Protein AF-A0A7G1I836-F1 (afdb_monomer_lite)

Structure (mmCIF, N/CA/C/O backbone):
data_AF-A0A7G1I836-F1
#
_entry.id   AF-A0A7G1I836-F1
#
loop_
_atom_site.group_PDB
_atom_site.id
_atom_site.type_symbol
_atom_site.label_atom_id
_atom_site.label_alt_id
_atom_site.label_comp_id
_atom_site.label_asym_id
_atom_site.label_entity_id
_atom_site.label_seq_id
_atom_site.pdbx_PDB_ins_code
_atom_site.Cartn_x
_atom_site.Cartn_y
_atom_site.Cartn_z
_atom_site.occupancy
_atom_site.B_iso_or_equiv
_atom_site.auth_seq_id
_atom_site.auth_comp_id
_atom_site.auth_asym_id
_atom_site.auth_atom_id
_atom_site.pdbx_PDB_model_num
ATOM 1 N N . MET A 1 1 ? 20.953 -12.888 -8.971 1.00 40.56 1 MET A N 1
ATOM 2 C CA . MET A 1 1 ? 20.007 -12.763 -7.850 1.00 40.56 1 MET A CA 1
ATOM 3 C C . MET A 1 1 ? 20.006 -11.300 -7.488 1.00 40.56 1 MET A C 1
ATOM 5 O O . MET A 1 1 ? 21.072 -10.794 -7.175 1.00 40.56 1 MET A O 1
ATOM 9 N N . ILE A 1 2 ? 18.896 -10.601 -7.709 1.00 46.47 2 ILE A N 1
ATOM 10 C CA . ILE A 1 2 ? 18.718 -9.280 -7.108 1.00 46.47 2 ILE A CA 1
ATOM 11 C C . ILE A 1 2 ? 18.036 -9.583 -5.787 1.00 46.47 2 ILE A C 1
ATOM 13 O O . ILE A 1 2 ? 16.973 -10.199 -5.799 1.00 46.47 2 ILE A O 1
ATOM 17 N N . ASP A 1 3 ? 18.709 -9.260 -4.690 1.00 50.94 3 ASP A N 1
ATOM 18 C CA . ASP A 1 3 ? 18.136 -9.360 -3.355 1.00 50.94 3 ASP A CA 1
ATOM 19 C C . ASP A 1 3 ? 16.858 -8.510 -3.336 1.00 50.94 3 ASP A C 1
ATOM 21 O O . ASP A 1 3 ? 16.885 -7.339 -3.726 1.00 50.94 3 ASP A O 1
ATOM 25 N N . GLU A 1 4 ? 15.723 -9.114 -2.984 1.00 64.12 4 GLU A N 1
ATOM 26 C CA . GLU A 1 4 ? 14.453 -8.403 -2.846 1.00 64.12 4 GLU A CA 1
ATOM 27 C C . GLU A 1 4 ? 14.647 -7.257 -1.852 1.00 64.12 4 GLU A C 1
ATOM 29 O O . GLU A 1 4 ? 15.006 -7.465 -0.693 1.00 64.12 4 GLU A O 1
ATOM 34 N N . VAL A 1 5 ? 14.494 -6.021 -2.333 1.00 73.75 5 VAL A N 1
ATOM 35 C CA . VAL A 1 5 ? 14.704 -4.829 -1.509 1.00 73.75 5 VAL A CA 1
ATOM 36 C C . VAL A 1 5 ? 13.501 -4.691 -0.577 1.00 73.75 5 VAL A C 1
ATOM 38 O O . VAL A 1 5 ? 12.393 -4.486 -1.087 1.00 73.75 5 VAL A O 1
ATOM 41 N N . PRO A 1 6 ? 13.685 -4.739 0.757 1.00 84.06 6 PRO A N 1
ATOM 42 C CA . PRO A 1 6 ? 12.576 -4.625 1.696 1.00 84.06 6 PRO A CA 1
ATOM 43 C C . PRO A 1 6 ? 11.782 -3.336 1.478 1.00 84.06 6 PRO A C 1
ATOM 45 O O . PRO A 1 6 ? 12.370 -2.277 1.225 1.00 84.06 6 PRO A O 1
ATOM 48 N N . LEU A 1 7 ? 10.454 -3.398 1.620 1.00 89.56 7 LEU A N 1
ATOM 49 C CA . LEU A 1 7 ? 9.606 -2.216 1.487 1.00 89.56 7 LEU A CA 1
ATOM 50 C C . LEU A 1 7 ? 9.987 -1.160 2.537 1.00 89.56 7 LEU A C 1
ATOM 52 O O . LEU A 1 7 ? 9.859 -1.370 3.746 1.00 89.56 7 LEU A O 1
ATOM 56 N N . GLN A 1 8 ? 10.395 0.010 2.052 1.00 88.88 8 GLN A N 1
ATOM 57 C CA . GLN A 1 8 ? 10.628 1.195 2.871 1.00 88.88 8 GLN A CA 1
ATOM 58 C C . GLN A 1 8 ? 9.448 2.161 2.759 1.00 88.88 8 GLN A C 1
ATOM 60 O O . GLN A 1 8 ? 8.939 2.458 1.673 1.00 88.88 8 GLN A O 1
ATOM 65 N N . THR A 1 9 ? 9.037 2.674 3.908 1.00 87.50 9 THR A N 1
ATOM 66 C CA . THR A 1 9 ? 7.878 3.546 4.095 1.00 87.50 9 THR A CA 1
ATOM 67 C C . THR A 1 9 ? 8.283 4.729 4.960 1.00 87.50 9 THR A C 1
ATOM 69 O O . THR A 1 9 ? 9.052 4.596 5.914 1.00 87.50 9 THR A O 1
ATOM 72 N N . ASP A 1 10 ? 7.753 5.908 4.640 1.00 89.94 10 ASP A N 1
ATOM 73 C CA . ASP A 1 10 ? 7.850 7.073 5.513 1.00 89.94 10 ASP A CA 1
ATOM 74 C C . ASP A 1 10 ? 6.485 7.399 6.135 1.00 89.94 10 ASP A C 1
ATOM 76 O O . ASP A 1 10 ? 5.432 7.107 5.563 1.00 89.94 10 ASP A O 1
ATOM 80 N N . LEU A 1 11 ? 6.496 8.000 7.329 1.00 91.69 11 LEU A N 1
ATOM 81 C CA . LEU A 1 11 ? 5.267 8.284 8.073 1.00 91.69 11 LEU A CA 1
ATOM 82 C C . LEU A 1 11 ? 4.294 9.156 7.267 1.00 91.69 11 LEU A C 1
ATOM 84 O O . LEU A 1 11 ? 3.093 8.913 7.306 1.00 91.69 11 LEU A O 1
ATOM 88 N N . ARG A 1 12 ? 4.793 10.128 6.497 1.00 91.75 12 ARG A N 1
ATOM 89 C CA . ARG A 1 12 ? 3.943 11.002 5.683 1.00 91.75 12 ARG A CA 1
ATOM 90 C C . ARG A 1 12 ? 3.230 10.196 4.595 1.00 91.75 12 ARG A C 1
ATOM 92 O O . ARG A 1 12 ? 2.042 10.404 4.381 1.00 91.75 12 ARG A O 1
ATOM 99 N N . GLN A 1 13 ? 3.905 9.246 3.953 1.00 90.75 13 GLN A N 1
ATOM 100 C CA . GLN A 1 13 ? 3.277 8.349 2.976 1.00 90.75 13 GLN A CA 1
ATOM 101 C C . GLN A 1 13 ? 2.222 7.445 3.611 1.00 90.75 13 GLN A C 1
ATOM 103 O O . GLN A 1 13 ? 1.124 7.315 3.069 1.00 90.75 13 GLN A O 1
ATOM 108 N N . ILE A 1 14 ? 2.530 6.854 4.767 1.00 95.25 14 ILE A N 1
ATOM 109 C CA . ILE A 1 14 ? 1.571 6.049 5.531 1.00 95.25 14 ILE A CA 1
ATOM 110 C C . ILE A 1 14 ? 0.335 6.884 5.856 1.00 95.25 14 ILE A C 1
ATOM 112 O O . ILE A 1 14 ? -0.785 6.465 5.579 1.00 95.25 14 ILE A O 1
ATOM 116 N N . GLU A 1 15 ? 0.527 8.099 6.361 1.00 94.75 15 GLU A N 1
ATOM 117 C CA . GLU A 1 15 ? -0.552 9.026 6.676 1.00 94.75 15 GLU A CA 1
ATOM 118 C C . GLU A 1 15 ? -1.383 9.426 5.449 1.00 94.75 15 GLU A C 1
ATOM 120 O O . GLU A 1 15 ? -2.611 9.481 5.544 1.00 94.75 15 GLU A O 1
ATOM 125 N N . GLU A 1 16 ? -0.749 9.712 4.312 1.00 93.62 16 GLU A N 1
ATOM 126 C CA . GLU A 1 16 ? -1.418 10.081 3.056 1.00 93.62 16 GLU A CA 1
ATOM 127 C C . GLU A 1 16 ? -2.276 8.933 2.503 1.00 93.62 16 GLU A C 1
ATOM 129 O O . GLU A 1 16 ? -3.368 9.162 1.974 1.00 93.62 16 GLU A O 1
ATOM 134 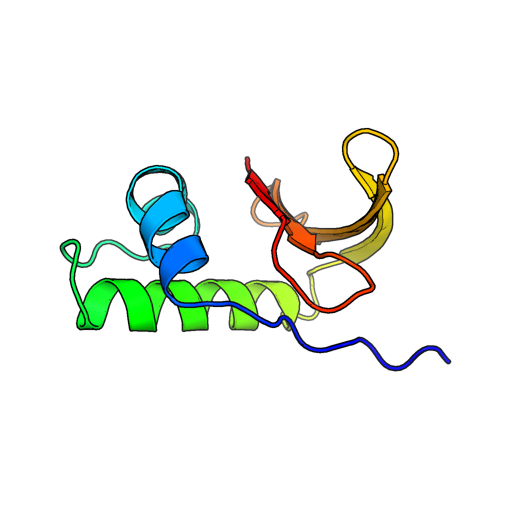N N . LYS A 1 17 ? -1.796 7.692 2.633 1.00 93.06 17 LYS A N 1
ATOM 135 C CA . 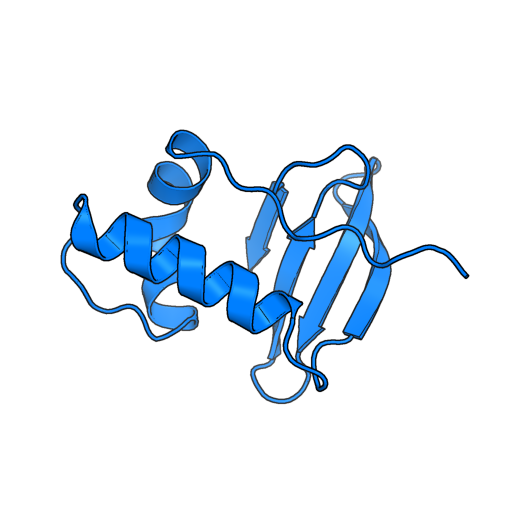LYS A 1 17 ? -2.445 6.496 2.079 1.00 93.06 17 LYS A CA 1
ATOM 136 C C . LYS A 1 17 ? -3.439 5.839 3.035 1.00 93.06 17 LYS A C 1
ATOM 138 O O . LYS A 1 17 ? -4.351 5.169 2.561 1.00 93.06 17 LYS A O 1
ATOM 143 N N . TYR A 1 18 ? -3.317 6.078 4.342 1.00 96.56 18 TYR A N 1
ATOM 144 C CA . TYR A 1 18 ? -4.109 5.408 5.377 1.00 96.56 18 TYR A CA 1
ATOM 145 C C . TYR A 1 18 ? -5.611 5.440 5.099 1.00 96.56 18 TYR A C 1
ATOM 147 O O . TYR A 1 18 ? -6.248 4.402 4.982 1.00 96.56 18 TYR A O 1
ATOM 155 N N . SER A 1 19 ? -6.176 6.637 4.928 1.00 92.81 19 SER A N 1
ATOM 156 C CA . SER A 1 19 ? -7.628 6.803 4.794 1.00 92.81 19 SER A CA 1
ATOM 157 C C . SER A 1 19 ? -8.203 6.224 3.498 1.00 92.81 19 SER A C 1
ATOM 159 O O . SER A 1 19 ? -9.417 6.166 3.364 1.00 92.81 19 SER A O 1
ATOM 161 N N . GLN A 1 20 ? -7.352 5.871 2.532 1.00 93.25 20 GLN A N 1
ATOM 162 C CA . GLN A 1 20 ? -7.769 5.341 1.234 1.00 93.25 20 GLN A CA 1
ATOM 163 C C . GLN A 1 20 ? -7.606 3.826 1.141 1.00 93.25 20 GLN A C 1
ATOM 165 O O . GLN A 1 20 ? -8.311 3.217 0.350 1.00 93.25 20 GLN A O 1
ATOM 170 N N . HIS A 1 21 ? -6.674 3.243 1.902 1.00 96.19 21 HIS A N 1
ATOM 171 C CA . HIS A 1 21 ? -6.236 1.867 1.670 1.00 96.19 21 HIS A CA 1
ATOM 172 C C . HIS A 1 21 ? -6.080 1.024 2.932 1.00 96.19 21 HIS A C 1
ATOM 174 O O . HIS A 1 21 ? -5.933 -0.179 2.811 1.00 96.19 21 HIS A O 1
ATOM 180 N N . ALA A 1 22 ? -6.081 1.589 4.144 1.00 97.06 22 ALA A N 1
ATOM 181 C CA . ALA A 1 22 ? -5.813 0.796 5.350 1.00 97.06 22 ALA A CA 1
ATOM 182 C C . ALA A 1 22 ? -6.779 -0.395 5.501 1.00 97.06 22 ALA A C 1
ATOM 184 O O . ALA A 1 22 ? -6.344 -1.505 5.810 1.00 97.06 22 ALA A O 1
ATOM 185 N N . GLU A 1 23 ? -8.061 -0.182 5.197 1.00 97.00 23 GLU A N 1
ATOM 186 C CA . GLU A 1 23 ? -9.093 -1.219 5.266 1.00 97.00 23 GLU A CA 1
ATOM 187 C C . GLU A 1 23 ? -8.886 -2.338 4.234 1.00 97.00 23 GLU A C 1
ATOM 189 O O . GLU A 1 23 ? -9.128 -3.497 4.568 1.00 97.00 23 GLU A O 1
ATOM 194 N N . ASP A 1 24 ? -8.349 -2.033 3.043 1.00 97.06 24 ASP A N 1
ATOM 195 C CA . ASP A 1 24 ? -8.010 -3.041 2.021 1.00 97.06 24 ASP A CA 1
ATOM 196 C C . ASP A 1 24 ? -6.988 -4.057 2.564 1.00 97.06 24 ASP A C 1
ATOM 198 O O . ASP A 1 24 ? -7.011 -5.233 2.213 1.00 97.06 24 ASP A O 1
ATOM 202 N N . PHE A 1 25 ? -6.117 -3.615 3.479 1.00 97.06 25 PHE A N 1
ATOM 203 C CA . PHE A 1 25 ? -5.092 -4.434 4.135 1.00 97.06 25 PHE A CA 1
ATOM 204 C C . PHE A 1 25 ? -5.533 -4.922 5.525 1.00 97.06 25 PHE A C 1
ATOM 206 O O . PHE A 1 25 ? -4.704 -5.332 6.338 1.00 97.06 25 PHE A O 1
ATOM 213 N N . GLY A 1 26 ? -6.835 -4.861 5.825 1.00 96.56 26 GLY A N 1
ATOM 214 C CA . GLY A 1 26 ? -7.411 -5.345 7.081 1.00 96.56 26 GLY A CA 1
ATOM 215 C C . GLY A 1 26 ? -7.130 -4.463 8.300 1.00 96.56 26 GLY A C 1
ATOM 216 O O . GLY A 1 26 ? -7.352 -4.898 9.431 1.00 96.56 26 GLY A O 1
ATOM 217 N N . VAL A 1 27 ? -6.651 -3.231 8.110 1.00 97.69 27 VAL A N 1
ATOM 218 C CA . VAL A 1 27 ? -6.385 -2.287 9.201 1.00 97.69 27 VAL A CA 1
ATOM 219 C C . VAL A 1 27 ? -7.582 -1.361 9.385 1.00 97.69 27 VAL A C 1
ATOM 221 O O . VAL A 1 27 ? -7.760 -0.391 8.655 1.00 97.69 27 VAL A O 1
ATOM 224 N N . THR A 1 28 ? -8.391 -1.657 10.401 1.00 96.69 28 THR A N 1
ATOM 225 C CA . THR A 1 28 ? -9.611 -0.904 10.743 1.00 96.69 28 THR A CA 1
ATOM 226 C C . THR A 1 28 ? -9.435 0.002 11.965 1.00 96.69 28 THR A C 1
ATOM 228 O O . THR A 1 28 ? -10.411 0.531 12.499 1.00 96.69 28 THR A O 1
ATOM 231 N N . ASP A 1 29 ? -8.208 0.147 12.472 1.00 97.00 29 ASP A N 1
ATOM 232 C CA . ASP A 1 29 ? -7.918 1.039 13.591 1.00 97.00 29 ASP A CA 1
ATOM 233 C C . ASP A 1 29 ? -8.291 2.496 13.249 1.00 97.00 29 ASP A C 1
ATOM 235 O O . ASP A 1 29 ? -8.175 2.930 12.096 1.00 97.00 29 ASP A O 1
ATOM 239 N N . PRO A 1 30 ? -8.673 3.319 14.239 1.00 95.25 30 PRO A N 1
ATOM 240 C CA . PRO A 1 30 ? -8.819 4.748 14.018 1.00 95.25 30 PRO A CA 1
ATOM 241 C C . PRO A 1 30 ? -7.512 5.378 13.527 1.00 95.25 30 PRO A C 1
ATOM 243 O O . PRO A 1 30 ? -6.412 5.016 13.961 1.00 95.25 30 PRO A O 1
ATOM 246 N N . ARG A 1 31 ? -7.640 6.391 12.665 1.00 95.62 31 ARG A N 1
ATOM 247 C CA . ARG A 1 31 ? -6.505 7.188 12.190 1.00 95.62 31 ARG A CA 1
ATOM 248 C C . ARG A 1 31 ? -5.721 7.758 13.380 1.00 95.62 31 ARG A C 1
ATOM 250 O O . ARG A 1 31 ? -6.262 8.507 14.190 1.00 95.62 31 ARG A O 1
ATOM 257 N N . GLY A 1 32 ? -4.433 7.434 13.460 1.00 95.81 32 GLY A N 1
ATOM 258 C CA . GLY A 1 32 ? -3.551 7.845 14.549 1.00 95.81 32 GLY A CA 1
ATOM 259 C C . GLY A 1 32 ? -2.341 6.925 14.663 1.00 95.81 32 GLY A C 1
ATOM 260 O O . GLY A 1 32 ? -2.182 5.999 13.874 1.00 95.81 32 GLY A O 1
ATOM 261 N N . ARG A 1 33 ? -1.486 7.158 15.665 1.00 96.56 33 ARG A N 1
ATOM 262 C CA . ARG A 1 33 ? -0.198 6.453 15.813 1.00 96.56 33 ARG A CA 1
ATOM 263 C C . ARG A 1 33 ? -0.316 4.926 15.721 1.00 96.56 33 ARG A C 1
ATOM 265 O O . ARG A 1 33 ? 0.514 4.302 15.069 1.00 96.56 33 ARG A O 1
ATOM 272 N N . ALA A 1 34 ? -1.321 4.343 16.377 1.00 96.62 34 ALA A N 1
ATOM 273 C CA . ALA A 1 34 ? -1.548 2.899 16.357 1.00 96.62 34 ALA A CA 1
ATOM 274 C C . ALA A 1 34 ? -1.950 2.411 14.958 1.00 96.62 34 ALA A C 1
ATOM 276 O O . ALA A 1 34 ? -1.297 1.519 14.423 1.00 96.62 34 ALA A O 1
ATOM 277 N N . GLY A 1 35 ? -2.942 3.059 14.338 1.00 97.81 35 GLY A N 1
ATOM 278 C CA . GLY A 1 35 ? -3.377 2.736 12.981 1.00 97.81 35 GLY A CA 1
ATOM 279 C C . GLY A 1 35 ? -2.247 2.856 11.964 1.00 97.81 35 GLY A C 1
ATOM 280 O O . GLY A 1 35 ? -1.985 1.914 11.226 1.00 97.81 35 GLY A O 1
ATOM 281 N N . PHE A 1 36 ? -1.490 3.954 11.982 1.00 97.81 36 PHE A N 1
ATOM 282 C CA . PHE A 1 36 ? -0.349 4.139 11.079 1.00 97.81 36 PHE A CA 1
ATOM 283 C C . PHE A 1 36 ? 0.709 3.044 11.239 1.00 97.81 36 PHE A C 1
ATOM 285 O O . PHE A 1 36 ? 1.189 2.518 10.241 1.00 97.81 36 PHE A O 1
ATOM 292 N N . GLY A 1 37 ? 1.035 2.656 12.476 1.00 97.75 37 GLY A N 1
ATOM 293 C CA . GLY A 1 37 ? 1.962 1.552 12.728 1.00 97.75 37 GLY A CA 1
ATOM 294 C C . GLY A 1 37 ? 1.428 0.196 12.252 1.00 97.75 37 GLY A C 1
ATOM 295 O O . GLY A 1 37 ? 2.185 -0.608 11.713 1.00 97.75 37 GLY A O 1
ATOM 296 N N . ASN A 1 38 ? 0.127 -0.055 12.409 1.00 98.12 38 ASN A N 1
ATOM 297 C CA . ASN A 1 38 ? -0.502 -1.282 11.924 1.00 98.12 38 ASN A CA 1
ATOM 298 C C . ASN A 1 38 ? -0.558 -1.324 10.393 1.00 98.12 38 ASN A C 1
ATOM 300 O O . ASN A 1 38 ? -0.264 -2.368 9.819 1.00 98.12 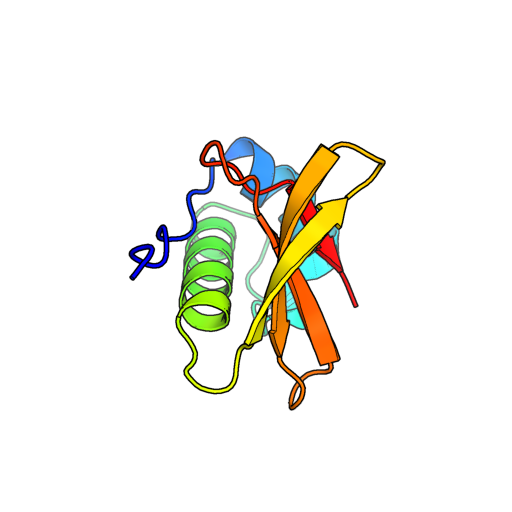38 ASN A O 1
ATOM 304 N N . PHE A 1 39 ? -0.852 -0.201 9.734 1.00 98.06 39 PHE A N 1
ATOM 305 C CA . PHE A 1 39 ? -0.863 -0.109 8.274 1.00 98.06 39 PHE A CA 1
ATOM 306 C C . PHE A 1 39 ? 0.534 -0.264 7.675 1.00 98.06 39 PHE A C 1
ATOM 308 O O . PHE A 1 39 ? 0.709 -1.019 6.725 1.00 98.06 39 PHE A O 1
ATOM 315 N N . ASP A 1 40 ? 1.545 0.362 8.279 1.00 96.81 40 ASP A N 1
ATOM 316 C CA . ASP A 1 40 ? 2.944 0.151 7.904 1.00 96.81 40 ASP A CA 1
ATOM 317 C C . ASP A 1 40 ? 3.343 -1.332 7.965 1.00 96.81 40 ASP A C 1
ATOM 319 O O . ASP A 1 40 ? 3.894 -1.884 7.011 1.00 96.81 40 ASP A O 1
ATOM 323 N N . 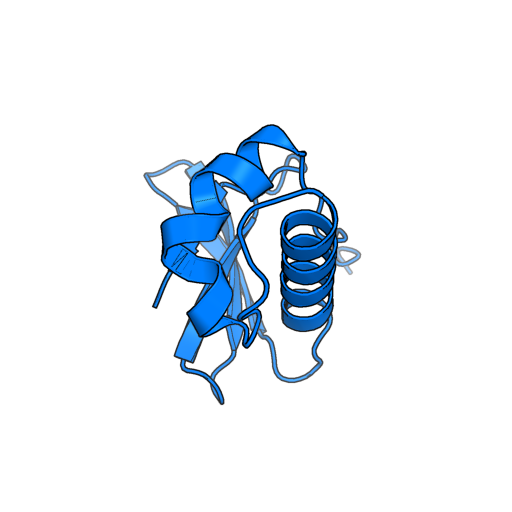ARG A 1 41 ? 3.014 -1.998 9.078 1.00 97.00 41 ARG A N 1
ATOM 324 C CA . ARG A 1 41 ? 3.283 -3.427 9.248 1.00 97.00 41 ARG A CA 1
ATOM 325 C C . ARG A 1 41 ? 2.520 -4.275 8.231 1.00 97.00 41 ARG A C 1
ATOM 327 O O . ARG A 1 41 ? 3.111 -5.202 7.690 1.00 97.00 41 ARG A O 1
ATOM 334 N N . ALA A 1 42 ? 1.255 -3.958 7.965 1.00 97.44 42 ALA A N 1
ATOM 335 C CA . ALA A 1 42 ? 0.432 -4.694 7.010 1.00 97.44 42 ALA A CA 1
ATOM 336 C C . ALA A 1 42 ? 0.987 -4.594 5.580 1.00 97.44 42 ALA A C 1
ATOM 338 O O . ALA A 1 42 ? 1.062 -5.605 4.891 1.00 97.44 42 ALA A O 1
ATOM 339 N N . LEU A 1 43 ? 1.459 -3.416 5.153 1.00 96.56 43 LEU A N 1
ATOM 340 C CA . LEU A 1 43 ? 2.096 -3.250 3.841 1.00 96.56 43 LEU A CA 1
ATOM 341 C C . LEU A 1 43 ? 3.390 -4.062 3.715 1.00 96.56 43 LEU A C 1
ATOM 343 O O . LEU A 1 43 ? 3.628 -4.670 2.676 1.00 96.56 43 LEU A O 1
ATOM 347 N N . LYS A 1 44 ? 4.219 -4.092 4.765 1.00 95.25 44 LYS A N 1
ATOM 348 C CA . LYS A 1 44 ? 5.456 -4.890 4.782 1.00 95.25 44 LYS A CA 1
ATOM 349 C C . LYS A 1 44 ? 5.157 -6.383 4.742 1.00 95.25 44 LYS A C 1
ATOM 351 O O . LYS A 1 44 ? 5.700 -7.079 3.902 1.00 95.25 44 LYS A O 1
ATOM 356 N N . GLN A 1 45 ? 4.222 -6.844 5.572 1.00 95.81 45 GLN A N 1
ATOM 357 C CA . GLN A 1 45 ? 3.768 -8.237 5.567 1.00 95.81 45 GLN A CA 1
ATOM 358 C C . GLN A 1 45 ? 3.183 -8.650 4.219 1.00 95.81 45 GLN A C 1
ATOM 360 O O . GLN A 1 45 ? 3.442 -9.755 3.771 1.00 95.81 45 GLN A O 1
ATOM 365 N N . PHE A 1 46 ? 2.422 -7.765 3.573 1.00 96.19 46 PHE A N 1
ATOM 366 C CA . PHE A 1 46 ? 1.891 -8.006 2.240 1.00 96.19 46 PHE A CA 1
ATOM 367 C C . PHE A 1 46 ? 3.005 -8.172 1.201 1.00 96.19 46 PHE A C 1
ATOM 369 O O . PHE A 1 46 ? 2.930 -9.074 0.375 1.00 96.19 46 PHE A O 1
ATOM 376 N N . VAL A 1 47 ? 4.029 -7.311 1.224 1.00 94.38 47 VAL A N 1
ATOM 377 C CA . VAL A 1 47 ? 5.170 -7.427 0.304 1.00 94.38 47 VAL A CA 1
ATOM 378 C C . VAL A 1 47 ? 5.977 -8.692 0.594 1.00 94.38 47 VAL A C 1
ATOM 380 O O . VAL A 1 47 ? 6.327 -9.383 -0.347 1.00 94.38 47 VAL A O 1
ATOM 383 N N . ASP A 1 48 ? 6.203 -9.029 1.862 1.00 93.62 48 ASP A N 1
ATOM 384 C CA . ASP A 1 48 ? 6.979 -10.209 2.269 1.00 93.62 48 ASP A CA 1
ATOM 385 C C . ASP A 1 48 ? 6.188 -11.535 2.164 1.00 93.62 48 ASP A C 1
ATOM 387 O O . ASP A 1 48 ? 6.722 -12.606 2.468 1.00 93.62 48 ASP A O 1
ATOM 391 N N . ASP A 1 49 ? 4.905 -11.488 1.789 1.00 94.88 49 ASP A N 1
ATOM 392 C CA . ASP A 1 49 ? 4.070 -12.679 1.639 1.00 94.88 49 ASP A CA 1
ATOM 393 C C . ASP A 1 49 ? 4.571 -13.525 0.452 1.00 94.88 49 ASP A C 1
ATOM 395 O O . ASP A 1 49 ? 4.695 -13.004 -0.656 1.00 94.88 49 ASP A O 1
ATOM 399 N N . PRO A 1 50 ? 4.821 -14.836 0.624 1.00 94.75 50 PRO A N 1
ATOM 400 C CA . PRO A 1 50 ? 5.319 -15.69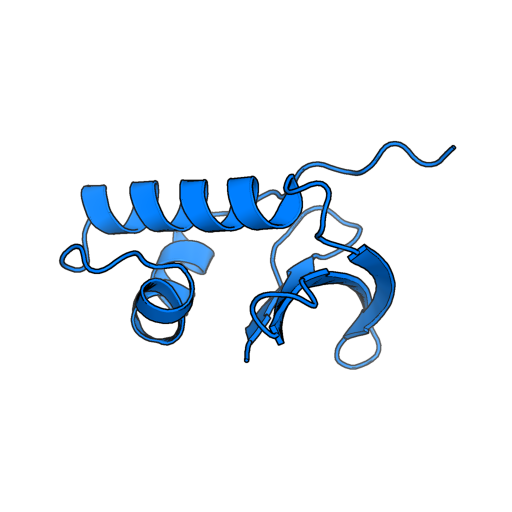2 -0.454 1.00 94.75 50 PRO A CA 1
ATOM 401 C C . PRO A 1 50 ? 4.359 -15.842 -1.646 1.00 94.75 50 PRO A C 1
ATOM 403 O O . PRO A 1 50 ? 4.789 -16.283 -2.713 1.00 94.75 50 PRO A O 1
ATOM 406 N N . ALA A 1 51 ? 3.070 -15.528 -1.485 1.00 94.94 51 ALA A N 1
ATOM 407 C CA . ALA A 1 51 ? 2.108 -15.464 -2.582 1.00 94.94 51 ALA A CA 1
ATOM 408 C C . ALA A 1 51 ? 2.191 -14.140 -3.364 1.00 94.94 51 ALA A C 1
ATOM 410 O O . ALA A 1 51 ? 1.689 -14.056 -4.488 1.00 94.94 51 ALA A O 1
ATOM 411 N N . THR A 1 52 ? 2.832 -13.108 -2.809 1.00 96.50 52 THR A N 1
ATOM 412 C CA . THR A 1 52 ? 3.024 -11.824 -3.481 1.00 96.50 52 THR A CA 1
ATOM 413 C C . THR A 1 52 ? 4.099 -11.934 -4.555 1.00 96.50 52 THR A C 1
ATOM 415 O O . THR A 1 52 ? 5.235 -12.342 -4.340 1.00 96.50 52 THR A O 1
ATOM 418 N N . MET A 1 53 ? 3.724 -11.546 -5.767 1.00 95.62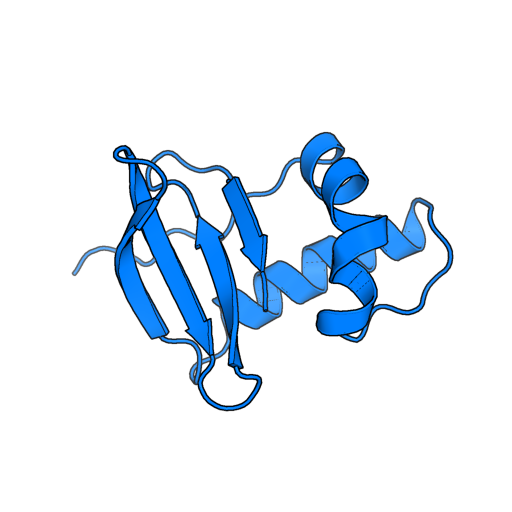 53 MET A N 1
ATOM 419 C CA . MET A 1 53 ? 4.596 -11.521 -6.927 1.00 95.62 53 MET A CA 1
ATOM 420 C C . MET A 1 53 ? 5.335 -10.185 -7.001 1.00 95.62 53 MET A C 1
ATOM 422 O O . MET A 1 53 ? 4.705 -9.128 -7.033 1.00 95.62 53 MET A O 1
ATOM 426 N N . HIS A 1 54 ? 6.660 -10.230 -7.140 1.00 93.44 54 HIS A N 1
ATOM 427 C CA . HIS A 1 54 ? 7.504 -9.048 -7.336 1.00 93.44 54 HIS A CA 1
ATOM 428 C C . HIS A 1 54 ? 7.798 -8.819 -8.822 1.00 93.44 54 HIS A C 1
ATOM 430 O O . HIS A 1 54 ? 8.707 -9.415 -9.405 1.00 93.44 54 HIS A O 1
ATOM 436 N N . ILE A 1 55 ? 7.023 -7.943 -9.461 1.00 93.81 55 ILE A N 1
ATOM 437 C CA . ILE A 1 55 ? 7.103 -7.723 -10.909 1.00 93.81 55 ILE A CA 1
ATOM 438 C C . ILE A 1 55 ? 7.885 -6.440 -11.196 1.00 93.81 55 ILE A C 1
ATOM 440 O O . ILE A 1 55 ? 7.465 -5.342 -10.831 1.00 93.81 55 ILE A O 1
ATOM 444 N N . GLN A 1 56 ? 9.013 -6.565 -11.897 1.00 91.50 56 GLN A N 1
ATOM 445 C CA . GLN A 1 56 ? 9.754 -5.409 -12.407 1.00 91.50 56 GLN A CA 1
ATOM 446 C C . GLN A 1 56 ? 8.961 -4.749 -13.536 1.00 91.50 56 GLN A C 1
ATOM 448 O O . GLN A 1 56 ? 8.635 -5.388 -14.537 1.00 91.50 56 GLN A O 1
ATOM 453 N N . GLY A 1 57 ? 8.657 -3.466 -13.389 1.00 91.44 57 GLY A N 1
ATOM 454 C CA . GLY A 1 57 ? 7.824 -2.748 -14.339 1.00 91.44 57 GLY A CA 1
ATOM 455 C C . GLY A 1 57 ? 8.019 -1.244 -14.274 1.00 91.44 57 GLY A C 1
ATOM 456 O O . GLY A 1 57 ? 9.084 -0.729 -13.929 1.00 91.44 57 GLY A O 1
ATOM 457 N N . THR A 1 58 ? 6.965 -0.524 -14.645 1.00 92.19 58 THR A N 1
ATOM 458 C CA . THR A 1 58 ? 6.944 0.933 -14.555 1.00 92.19 58 THR A CA 1
ATOM 459 C C . THR A 1 58 ? 5.639 1.412 -13.946 1.00 92.19 58 THR A C 1
ATOM 461 O O . THR A 1 58 ? 4.581 0.824 -14.161 1.00 92.19 58 THR A O 1
ATOM 464 N N . PHE A 1 59 ? 5.710 2.515 -13.211 1.00 88.75 59 PHE A N 1
ATOM 465 C CA . PHE A 1 59 ? 4.556 3.251 -12.735 1.00 88.75 59 PHE A CA 1
ATOM 466 C C . PHE A 1 59 ? 4.673 4.707 -13.180 1.00 88.75 59 PHE A C 1
ATOM 468 O O . PHE A 1 59 ? 5.658 5.381 -12.883 1.00 88.75 59 PHE A O 1
ATOM 475 N N . ARG A 1 60 ? 3.683 5.191 -13.942 1.00 90.12 60 ARG A N 1
ATOM 476 C CA . ARG A 1 60 ? 3.685 6.545 -14.537 1.00 90.12 60 ARG A CA 1
ATOM 477 C C . ARG A 1 60 ? 4.986 6.871 -15.297 1.00 90.12 60 ARG A C 1
ATOM 479 O O . ARG A 1 60 ? 5.503 7.982 -15.219 1.00 90.12 60 ARG A O 1
ATOM 486 N N . GLY A 1 61 ? 5.521 5.883 -16.018 1.00 90.62 61 GLY A N 1
ATOM 487 C CA . GLY A 1 61 ? 6.750 6.010 -16.810 1.00 90.62 61 GLY A CA 1
ATOM 488 C C . GLY A 1 61 ? 8.054 5.966 -16.006 1.00 90.62 61 GLY A C 1
ATOM 489 O O . GLY A 1 61 ? 9.119 6.095 -16.599 1.00 90.62 61 GLY A O 1
ATOM 490 N N . GLN A 1 62 ? 7.994 5.778 -14.684 1.00 89.62 62 GLN A N 1
ATOM 491 C CA . GLN A 1 62 ? 9.165 5.590 -13.825 1.00 89.62 62 GLN A CA 1
ATOM 492 C C . GLN A 1 62 ? 9.351 4.103 -13.497 1.00 89.62 62 GLN A C 1
ATOM 494 O O . GLN A 1 62 ? 8.345 3.421 -13.303 1.00 89.62 62 GLN A O 1
ATOM 499 N N . PRO A 1 63 ? 10.588 3.581 -13.412 1.00 90.12 63 PRO A N 1
ATOM 500 C CA . PRO A 1 63 ? 10.840 2.219 -12.943 1.00 90.12 63 PRO A CA 1
ATOM 501 C C . PRO A 1 63 ? 10.182 1.956 -11.581 1.00 90.12 63 PRO A C 1
ATOM 503 O O . PRO A 1 63 ? 10.238 2.802 -10.688 1.00 90.12 63 PRO A O 1
ATOM 506 N N . ALA A 1 64 ? 9.548 0.794 -11.437 1.00 92.19 64 ALA A N 1
ATOM 507 C CA . ALA A 1 64 ? 8.822 0.389 -10.237 1.00 92.19 64 ALA A CA 1
ATOM 508 C C . ALA A 1 64 ? 8.870 -1.132 -10.052 1.00 92.19 64 ALA A C 1
ATOM 510 O O . ALA A 1 64 ? 8.966 -1.881 -11.024 1.00 92.19 64 ALA A O 1
ATOM 511 N N . ILE A 1 65 ? 8.737 -1.571 -8.805 1.00 93.06 65 ILE A N 1
ATOM 512 C CA . ILE A 1 65 ? 8.389 -2.942 -8.445 1.00 93.06 65 ILE A CA 1
ATOM 513 C C . ILE A 1 65 ? 6.890 -2.947 -8.142 1.00 93.06 65 ILE A C 1
ATOM 515 O O . ILE A 1 65 ? 6.418 -2.187 -7.293 1.00 93.06 65 ILE A O 1
ATOM 519 N N . LEU A 1 66 ? 6.136 -3.761 -8.873 1.00 94.06 66 LEU A N 1
ATOM 520 C CA . LEU A 1 66 ? 4.717 -3.994 -8.634 1.00 94.06 66 LEU A CA 1
ATOM 521 C C . LEU A 1 66 ? 4.604 -5.256 -7.779 1.00 94.06 66 LEU A C 1
ATOM 523 O O . LEU A 1 66 ? 4.811 -6.357 -8.287 1.00 94.06 66 LEU A O 1
ATOM 527 N N . ASN A 1 67 ? 4.332 -5.081 -6.487 1.00 95.25 67 ASN A N 1
ATOM 528 C CA . ASN A 1 67 ? 4.104 -6.181 -5.556 1.00 95.25 67 ASN A CA 1
ATOM 529 C C . ASN A 1 67 ? 2.621 -6.545 -5.633 1.00 95.25 67 ASN A C 1
ATOM 531 O O . ASN A 1 67 ? 1.791 -5.832 -5.069 1.00 95.25 67 ASN A O 1
ATOM 535 N N . TYR A 1 68 ? 2.287 -7.577 -6.400 1.00 96.75 68 TYR A N 1
ATOM 536 C CA . TYR A 1 68 ? 0.908 -7.979 -6.669 1.00 96.75 68 TYR A CA 1
ATOM 537 C C . TYR A 1 68 ? 0.606 -9.312 -6.000 1.00 96.75 68 TYR A C 1
ATOM 539 O O . TYR A 1 68 ? 1.305 -10.290 -6.248 1.00 96.75 68 TYR A O 1
ATOM 547 N N . ASN A 1 69 ? -0.451 -9.365 -5.196 1.00 96.81 69 ASN A N 1
ATOM 548 C CA . ASN A 1 69 ? -0.893 -10.609 -4.580 1.00 96.81 69 ASN A CA 1
ATOM 549 C C . ASN A 1 69 ? -2.154 -11.115 -5.304 1.00 96.81 69 ASN A C 1
ATOM 551 O O . ASN A 1 69 ? -3.182 -10.433 -5.274 1.00 96.81 69 ASN A O 1
ATOM 555 N N . PRO A 1 70 ? -2.108 -12.285 -5.966 1.00 96.75 70 PRO A N 1
ATOM 556 C CA . PRO A 1 70 ? -3.240 -12.804 -6.726 1.00 96.75 70 PRO A CA 1
ATOM 557 C C . PRO A 1 70 ? -4.403 -13.275 -5.842 1.00 96.75 70 PRO A C 1
ATOM 559 O O . PRO A 1 70 ? -5.528 -13.334 -6.335 1.00 96.75 70 PRO A O 1
ATOM 562 N N . ASP A 1 71 ? -4.165 -13.580 -4.562 1.00 96.00 71 ASP A N 1
ATOM 563 C CA . ASP A 1 71 ? -5.210 -14.057 -3.650 1.00 96.00 71 ASP A CA 1
ATOM 564 C C . ASP A 1 71 ? -6.120 -12.911 -3.191 1.00 96.00 71 ASP A C 1
ATOM 566 O O . ASP A 1 71 ? -7.335 -13.085 -3.087 1.00 96.00 71 ASP A O 1
ATOM 570 N N . SER A 1 72 ? -5.551 -11.725 -2.942 1.00 94.81 72 SER A N 1
ATOM 571 C CA . SER A 1 72 ? -6.318 -10.526 -2.565 1.00 94.81 72 SER A CA 1
ATOM 572 C C . SER A 1 72 ? -6.650 -9.607 -3.741 1.00 94.81 72 SER A C 1
ATOM 574 O O . SER A 1 72 ? -7.554 -8.781 -3.636 1.00 94.81 72 SER A O 1
ATOM 576 N N . GLY A 1 73 ? -5.926 -9.725 -4.857 1.00 95.75 73 GLY A N 1
ATOM 577 C CA . GLY A 1 73 ? -6.031 -8.823 -6.003 1.00 95.75 73 GLY A CA 1
ATOM 578 C C . GLY A 1 73 ? -5.396 -7.445 -5.785 1.00 95.75 73 GLY A C 1
ATOM 579 O O . GLY A 1 73 ? -5.490 -6.599 -6.670 1.00 95.75 73 GLY A O 1
ATOM 580 N N . LEU A 1 74 ? -4.741 -7.206 -4.645 1.00 96.94 74 LEU A N 1
ATOM 581 C CA . LEU A 1 74 ? -4.150 -5.911 -4.308 1.00 96.94 74 LEU A CA 1
ATOM 582 C C . LEU A 1 74 ? -2.758 -5.731 -4.917 1.00 96.94 74 LEU A C 1
ATOM 584 O O . LEU A 1 74 ? -2.040 -6.695 -5.196 1.00 96.94 74 LEU A O 1
ATOM 588 N N . CYS A 1 75 ? -2.350 -4.469 -5.069 1.00 95.69 75 CYS A N 1
ATOM 589 C CA . CYS A 1 75 ? -1.014 -4.111 -5.526 1.00 95.69 75 CYS A CA 1
ATOM 590 C C . CYS A 1 75 ? -0.384 -2.998 -4.675 1.00 95.69 75 CYS A C 1
ATOM 592 O O . CYS A 1 75 ? -0.959 -1.924 -4.476 1.00 95.69 75 CYS A O 1
ATOM 594 N N . VAL A 1 76 ? 0.867 -3.215 -4.259 1.00 95.44 76 VAL A N 1
ATOM 595 C CA . VAL A 1 76 ? 1.729 -2.208 -3.622 1.00 95.44 76 VAL A CA 1
ATOM 596 C C . VAL A 1 76 ? 2.844 -1.820 -4.591 1.00 95.44 76 VAL A C 1
ATOM 598 O O . VAL A 1 76 ? 3.649 -2.652 -5.003 1.00 95.44 76 VAL A O 1
ATOM 601 N N . ILE A 1 77 ? 2.905 -0.542 -4.962 1.00 93.62 77 ILE A N 1
ATOM 602 C CA . ILE A 1 77 ? 3.874 -0.019 -5.929 1.00 93.62 77 ILE A CA 1
ATOM 603 C C . ILE A 1 77 ? 5.074 0.551 -5.181 1.00 93.62 77 ILE A C 1
ATOM 605 O O . ILE A 1 77 ? 4.972 1.581 -4.511 1.00 93.62 77 ILE A O 1
ATOM 609 N N . GLN A 1 78 ? 6.229 -0.074 -5.361 1.00 90.88 78 GLN A N 1
ATOM 610 C CA . GLN A 1 78 ? 7.489 0.304 -4.737 1.00 90.88 78 GLN A CA 1
ATOM 611 C C . GLN A 1 78 ? 8.443 0.928 -5.757 1.00 90.88 78 GLN A C 1
ATOM 613 O O . GLN A 1 78 ? 8.598 0.456 -6.881 1.00 90.88 78 GLN A O 1
ATOM 618 N N . SER A 1 79 ? 9.112 2.003 -5.358 1.00 84.50 79 SER A N 1
ATOM 619 C CA . SER A 1 79 ? 10.248 2.547 -6.088 1.00 84.50 79 SER A CA 1
ATOM 620 C C . SER A 1 79 ? 11.458 1.634 -5.943 1.00 84.50 79 SER A C 1
ATOM 622 O O . SER A 1 79 ? 11.782 1.252 -4.816 1.00 84.50 79 SER A O 1
ATOM 624 N N . PRO A 1 80 ? 12.201 1.364 -7.029 1.00 71.06 80 PRO A N 1
ATOM 625 C CA . PRO A 1 80 ? 13.470 0.658 -6.945 1.00 71.06 80 PRO A CA 1
ATOM 626 C C . PRO A 1 80 ? 14.552 1.508 -6.257 1.00 71.06 80 PRO A C 1
ATOM 628 O O . PRO A 1 80 ? 15.597 0.979 -5.909 1.00 71.06 80 PRO A O 1
ATOM 631 N N . MET A 1 81 ? 14.294 2.806 -6.028 1.00 64.50 81 MET A N 1
ATOM 632 C CA . MET A 1 81 ? 15.118 3.715 -5.217 1.00 64.50 81 MET A CA 1
ATOM 633 C C . MET A 1 81 ? 14.520 3.959 -3.813 1.00 64.50 81 MET A C 1
ATOM 635 O O . MET A 1 81 ? 14.644 5.052 -3.266 1.00 64.50 81 MET A O 1
ATOM 639 N N . GLU A 1 82 ? 13.875 2.940 -3.231 1.00 59.28 82 GLU A N 1
ATOM 640 C CA . GLU A 1 82 ? 13.589 2.833 -1.783 1.00 59.28 82 GLU A CA 1
ATOM 641 C C . GLU A 1 82 ? 12.433 3.688 -1.210 1.00 59.28 82 GLU A C 1
ATOM 643 O O . GLU A 1 82 ? 12.484 4.127 -0.062 1.00 59.28 82 GLU A O 1
ATOM 648 N N . ARG A 1 83 ? 11.339 3.908 -1.954 1.00 62.38 83 ARG A N 1
ATOM 649 C CA . ARG A 1 83 ? 10.096 4.503 -1.400 1.00 62.38 83 ARG A CA 1
ATOM 650 C C . ARG A 1 83 ? 8.827 3.880 -1.963 1.00 62.38 83 ARG A C 1
ATOM 652 O O . ARG A 1 83 ? 8.758 3.603 -3.155 1.00 62.38 83 ARG A O 1
ATOM 659 N N . LEU A 1 84 ? 7.783 3.761 -1.146 1.00 60.28 84 LEU A N 1
ATOM 660 C CA . LEU A 1 84 ? 6.426 3.466 -1.612 1.00 60.28 84 LEU A CA 1
ATOM 661 C C . LEU A 1 84 ? 5.925 4.590 -2.539 1.00 60.28 84 LEU A C 1
ATOM 663 O O . LEU A 1 84 ? 5.994 5.763 -2.183 1.00 60.28 84 LEU A O 1
ATOM 667 N N . TYR A 1 85 ? 5.390 4.264 -3.715 1.00 59.28 85 TYR A N 1
ATOM 668 C CA . TYR A 1 85 ? 4.733 5.254 -4.578 1.00 59.28 85 TYR A CA 1
ATOM 669 C C . TYR A 1 85 ? 3.228 5.301 -4.335 1.00 59.28 85 TYR A C 1
ATOM 671 O O . TYR A 1 85 ? 2.638 6.381 -4.232 1.00 59.28 85 TYR A O 1
ATOM 679 N N . GLN A 1 86 ? 2.590 4.133 -4.281 1.00 72.12 86 GLN A N 1
ATOM 680 C CA . GLN A 1 86 ? 1.139 4.030 -4.229 1.00 72.12 86 GLN A CA 1
ATOM 681 C C . GLN A 1 86 ? 0.694 2.629 -3.801 1.00 72.12 86 GLN A C 1
ATOM 683 O O . GLN A 1 86 ? 1.411 1.652 -3.981 1.00 72.12 86 GLN A O 1
ATOM 688 N N . VAL A 1 87 ? -0.508 2.565 -3.244 1.00 75.69 87 VAL A N 1
ATOM 689 C CA . VAL A 1 87 ? -1.254 1.349 -2.931 1.00 75.69 87 VAL A CA 1
ATOM 690 C C . VAL A 1 87 ? -2.531 1.391 -3.779 1.00 75.69 87 VAL A C 1
ATOM 692 O O . VAL A 1 87 ? -3.036 2.490 -4.034 1.00 75.69 87 VAL A O 1
ATOM 695 N N . GLY A 1 88 ? -3.000 0.255 -4.289 1.00 66.75 88 GLY A N 1
ATOM 696 C CA . GLY A 1 88 ? -4.207 0.195 -5.113 1.00 66.75 88 GLY A CA 1
ATOM 697 C C . GLY A 1 88 ? -4.874 -1.179 -5.116 1.00 66.75 88 GLY A C 1
ATOM 698 O O . GLY A 1 88 ? -4.232 -2.186 -4.811 1.00 66.75 88 GLY A O 1
ATOM 699 N N . SER A 1 89 ? -6.156 -1.163 -5.477 1.00 52.06 89 SER A N 1
ATOM 700 C CA . SER A 1 89 ? -7.032 -2.293 -5.799 1.00 52.06 89 SER A CA 1
ATOM 701 C C . SER A 1 89 ? -7.399 -2.298 -7.282 1.00 52.06 89 SER A C 1
ATOM 703 O O . SER A 1 89 ? -7.291 -1.226 -7.930 1.00 52.06 89 SER A O 1
#

InterPro domains:
  IPR024440 Colicin D, C-terminal [PF11429] (14-81)
  IPR037178 Colicin D, C-terminal domain superfamily [G3DSA:3.10.450.200] (2-87)
  IPR038233 Colicin D/E5 nuclease domain superfamily [SSF102824] (17-78)

Foldseek 3Di:
DPPPDQAAEDLVRLLVCQVPCLVLLVQPDPPDDVSSVSSVVSVRCLQVPPQWDFDFDDDPNATWTWGAHPVSRWTWTGHPVHYTDDTDD

Secondary structure (DSSP, 8-state):
-PPPPPPP--HHHHHHHHHHHTGGGT--SPTTHHHHHHHHHHHHHHHT-TT-EEEEEEETTEEEEEEE-TTT--EEEE-TTS-EEEEE-

Radius of gyration: 12.44 Å; chains: 1; bounding box: 30×27×33 Å

Organism: Mycobacterium kansasii (NCBI:txid1768)

pLDDT: mean 88.7, std 13.3, range [40.56, 98.12]

Sequence (89 aa):
MIDEVPLQTDLRQIEEKYSQHAEDFGVTDPRGRAGFGNFDRALKQFVDDPATMHIQGTFRGQPAILNYNPDSGLCVIQSPMERLYQVGS